Protein AF-A0A661RV70-F1 (afdb_monomer)

Radius of gyration: 11.76 Å; Cα contacts (8 Å, |Δi|>4): 34; chains: 1; bounding box: 26×28×25 Å

Structure (mmCIF, N/CA/C/O backbone):
data_AF-A0A661RV70-F1
#
_entry.id   AF-A0A661RV70-F1
#
loop_
_atom_site.group_PDB
_atom_site.id
_atom_site.type_symbol
_atom_site.label_atom_id
_atom_site.label_alt_id
_atom_site.label_comp_id
_atom_site.label_asym_id
_atom_site.label_entity_id
_atom_site.label_seq_id
_atom_site.pdbx_PDB_ins_code
_atom_site.Cartn_x
_atom_site.Cartn_y
_atom_site.Cartn_z
_atom_site.occupancy
_atom_site.B_iso_or_equiv
_atom_site.auth_seq_id
_atom_site.auth_comp_id
_atom_site.auth_asym_id
_atom_site.auth_atom_id
_atom_site.pdbx_PDB_model_num
ATOM 1 N N . PHE A 1 1 ? -7.934 5.729 0.778 1.00 93.81 1 PHE A N 1
ATOM 2 C CA . PHE A 1 1 ? -7.578 5.359 2.167 1.00 93.81 1 PHE A CA 1
ATOM 3 C C . PHE A 1 1 ? -8.594 5.852 3.187 1.00 93.81 1 PHE A C 1
ATOM 5 O O . PHE A 1 1 ? -9.209 4.987 3.779 1.00 93.81 1 PHE A O 1
ATOM 12 N N . LYS A 1 2 ? -8.810 7.167 3.384 1.00 96.75 2 LYS A N 1
ATOM 13 C CA . LYS A 1 2 ? -9.742 7.689 4.414 1.00 96.75 2 LYS A CA 1
ATOM 14 C C . LYS A 1 2 ? -11.129 7.031 4.389 1.00 96.75 2 LYS A C 1
ATOM 16 O O . LYS A 1 2 ? -11.503 6.412 5.370 1.00 96.75 2 LYS A O 1
ATOM 21 N N . GLN A 1 3 ? -11.795 7.058 3.234 1.00 97.81 3 GLN A N 1
ATOM 22 C CA . GLN A 1 3 ? -13.104 6.425 3.044 1.00 97.81 3 GLN A CA 1
ATOM 23 C C . GLN A 1 3 ? -13.113 4.943 3.466 1.00 97.81 3 GLN A C 1
ATOM 25 O O . GLN A 1 3 ? -13.912 4.545 4.297 1.00 97.81 3 GLN A O 1
ATOM 30 N N . ILE A 1 4 ? -12.158 4.141 2.983 1.00 96.88 4 ILE A N 1
ATOM 31 C CA . ILE A 1 4 ? -12.057 2.717 3.352 1.00 96.88 4 ILE A CA 1
ATOM 32 C C . ILE A 1 4 ? -11.813 2.5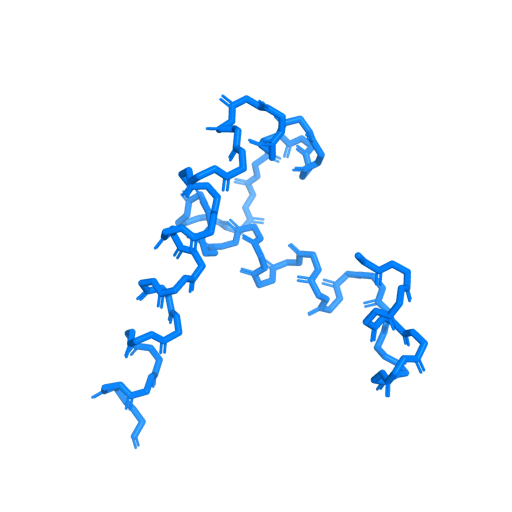30 4.856 1.00 96.88 4 ILE A C 1
ATOM 34 O O . ILE A 1 4 ? -12.326 1.588 5.449 1.00 96.88 4 ILE A O 1
ATOM 38 N N . MET A 1 5 ? -11.028 3.403 5.493 1.00 98.06 5 MET A N 1
ATOM 39 C CA . MET A 1 5 ? -10.821 3.346 6.945 1.00 98.06 5 MET A CA 1
ATOM 40 C C . MET A 1 5 ? -12.124 3.599 7.710 1.00 98.06 5 MET A C 1
ATOM 42 O O . MET A 1 5 ? -12.376 2.923 8.702 1.00 98.06 5 MET A O 1
ATOM 46 N N . GLU A 1 6 ? -12.940 4.548 7.253 1.00 98.00 6 GLU A N 1
ATOM 47 C CA . GLU A 1 6 ? -14.248 4.858 7.842 1.00 98.00 6 GLU A CA 1
ATOM 48 C C . GLU A 1 6 ? -15.241 3.707 7.633 1.00 98.00 6 GLU A C 1
ATOM 50 O O . GLU A 1 6 ? -15.887 3.280 8.584 1.00 98.00 6 GLU A O 1
ATOM 55 N N . GLU A 1 7 ? -15.301 3.147 6.422 1.00 98.12 7 GLU A N 1
ATOM 56 C CA . GLU A 1 7 ? -16.200 2.040 6.069 1.00 98.12 7 GLU A CA 1
ATOM 57 C C . GLU A 1 7 ? -15.859 0.732 6.798 1.00 98.12 7 GLU A C 1
ATOM 59 O O . GLU A 1 7 ? -16.750 -0.023 7.175 1.00 98.12 7 GLU A O 1
ATOM 64 N N . THR A 1 8 ? -14.570 0.446 7.005 1.00 97.25 8 THR A N 1
ATOM 65 C CA . THR A 1 8 ? -14.115 -0.839 7.572 1.00 97.25 8 THR A CA 1
ATOM 66 C C . THR A 1 8 ? -13.740 -0.771 9.052 1.00 97.25 8 THR A C 1
ATOM 68 O O . THR A 1 8 ? -13.514 -1.807 9.676 1.00 97.25 8 THR A O 1
ATOM 71 N N . GLY A 1 9 ? -13.579 0.430 9.616 1.00 97.88 9 GLY A N 1
ATOM 72 C CA . GLY A 1 9 ? -12.986 0.634 10.943 1.00 97.88 9 GLY A CA 1
ATOM 73 C C . GLY A 1 9 ? -11.493 0.274 11.032 1.00 97.88 9 GLY A C 1
ATOM 74 O O . GLY A 1 9 ? -10.898 0.341 12.113 1.00 97.88 9 GLY A O 1
ATOM 75 N N . LEU A 1 10 ? -10.851 -0.115 9.923 1.00 97.88 10 LEU A N 1
ATOM 76 C CA . LEU A 1 10 ? -9.443 -0.499 9.912 1.00 97.88 10 LEU A CA 1
ATOM 77 C C . LEU A 1 10 ? -8.530 0.727 9.950 1.00 97.88 10 LEU A C 1
ATOM 79 O O . LEU A 1 10 ? -8.704 1.711 9.232 1.00 97.88 10 LEU A O 1
ATOM 83 N N . LYS A 1 11 ? -7.466 0.636 10.753 1.00 97.94 11 LYS A N 1
ATOM 84 C CA . LYS A 1 11 ? -6.407 1.653 10.776 1.00 97.94 11 LYS A CA 1
ATOM 85 C C . LYS A 1 11 ? -5.598 1.619 9.479 1.00 97.94 11 LYS A C 1
ATOM 87 O O . LYS A 1 11 ? -5.375 0.553 8.908 1.0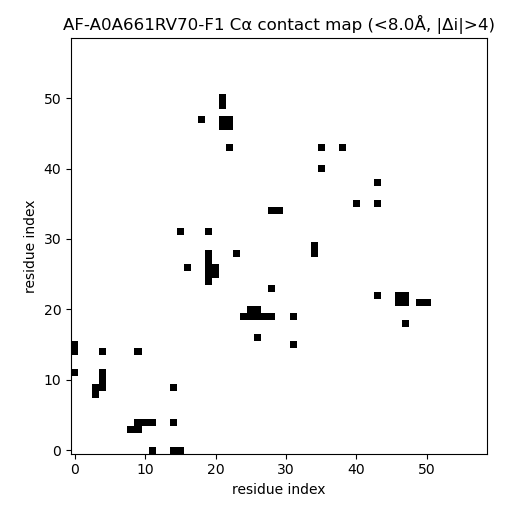0 97.94 11 LYS A O 1
ATOM 92 N N . PHE A 1 12 ? -5.048 2.773 9.094 1.00 97.44 12 PHE A N 1
ATOM 93 C CA . PHE A 1 12 ? -4.265 2.952 7.866 1.00 97.44 12 PHE A CA 1
ATOM 94 C C . PHE A 1 12 ? -3.251 1.831 7.604 1.00 97.44 12 PHE A C 1
ATOM 96 O O . PHE A 1 12 ? -3.235 1.285 6.509 1.00 97.44 12 PHE A O 1
ATOM 103 N N . GLY A 1 13 ? -2.455 1.431 8.602 1.00 96.12 13 GLY A N 1
ATOM 104 C CA . GLY A 1 13 ? -1.433 0.389 8.436 1.00 96.12 13 GLY A CA 1
ATOM 105 C C . GLY A 1 13 ? -1.982 -0.968 7.976 1.00 96.12 13 GLY A C 1
ATOM 106 O O . GLY A 1 13 ? -1.336 -1.639 7.176 1.00 96.12 13 GLY A O 1
ATOM 107 N N . LYS A 1 14 ? -3.198 -1.339 8.404 1.00 96.88 14 LYS A N 1
ATOM 108 C CA . LYS A 1 14 ? -3.857 -2.591 7.996 1.00 96.88 14 LYS A CA 1
ATOM 109 C C . LYS A 1 14 ? -4.312 -2.581 6.538 1.00 96.88 14 LYS A C 1
ATOM 111 O O . LYS A 1 14 ? -4.470 -3.647 5.967 1.00 96.88 14 LYS A O 1
ATOM 116 N N . ILE A 1 15 ? -4.479 -1.402 5.942 1.00 97.19 15 ILE A N 1
ATOM 117 C CA . ILE A 1 15 ? -4.851 -1.237 4.531 1.00 9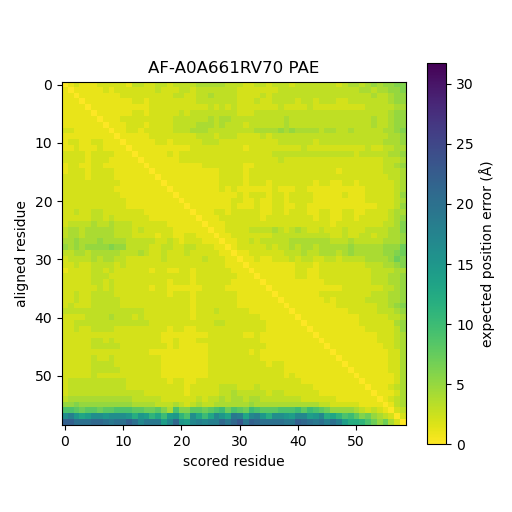7.19 15 ILE A CA 1
ATOM 118 C C . ILE A 1 15 ? -3.595 -0.973 3.687 1.00 97.19 15 ILE A C 1
ATOM 120 O O . ILE A 1 15 ? -3.403 -1.562 2.629 1.00 97.19 15 ILE A O 1
ATOM 124 N N . ALA A 1 16 ? -2.701 -0.108 4.165 1.00 96.62 16 ALA A N 1
ATOM 125 C CA . ALA A 1 16 ? -1.515 0.325 3.436 1.00 96.62 16 ALA A CA 1
ATOM 126 C C . ALA A 1 16 ? -0.488 -0.797 3.237 1.00 96.62 16 ALA A C 1
ATOM 128 O O . ALA A 1 16 ? 0.173 -0.829 2.202 1.00 96.62 16 ALA A O 1
ATOM 129 N N . GLN A 1 17 ? -0.344 -1.715 4.198 1.00 96.75 17 GLN A N 1
ATOM 130 C CA . GLN A 1 17 ? 0.625 -2.806 4.097 1.00 96.75 17 GLN A CA 1
ATOM 131 C C . GLN A 1 17 ? 0.227 -3.856 3.037 1.00 96.75 17 GLN A C 1
ATOM 133 O O . GLN A 1 17 ? 1.075 -4.159 2.199 1.00 96.75 17 GLN A O 1
ATOM 138 N N . PRO A 1 18 ? -1.030 -4.346 2.966 1.00 96.19 18 PRO A N 1
ATOM 139 C CA . PRO A 1 18 ? -1.478 -5.173 1.842 1.00 96.19 18 PRO A CA 1
ATOM 140 C C . PRO A 1 18 ? -1.365 -4.468 0.489 1.00 96.19 18 PRO A C 1
ATOM 142 O O . PRO A 1 18 ? -0.856 -5.058 -0.459 1.00 96.19 18 PRO A O 1
ATOM 145 N N . VAL A 1 19 ? -1.753 -3.186 0.404 1.00 97.38 19 VAL A N 1
ATOM 146 C CA . VAL A 1 19 ? -1.605 -2.406 -0.839 1.00 97.38 19 VAL A CA 1
ATOM 147 C C . VAL A 1 19 ? -0.137 -2.322 -1.259 1.00 97.38 19 VAL A C 1
ATOM 149 O O . VAL A 1 19 ? 0.158 -2.487 -2.438 1.00 97.38 19 VAL A O 1
ATOM 152 N N . ARG A 1 20 ? 0.797 -2.124 -0.316 1.00 97.88 20 ARG A N 1
ATOM 153 C CA . ARG A 1 20 ? 2.238 -2.147 -0.603 1.00 97.88 20 ARG A CA 1
ATOM 154 C C . ARG A 1 20 ? 2.646 -3.467 -1.243 1.00 97.88 20 ARG A C 1
ATOM 156 O O . ARG A 1 20 ? 3.218 -3.447 -2.323 1.00 97.88 20 ARG A O 1
ATOM 163 N N . VAL A 1 21 ? 2.321 -4.590 -0.607 1.00 97.62 21 VAL A N 1
ATOM 164 C CA . VAL A 1 21 ? 2.692 -5.915 -1.121 1.00 97.62 21 VAL A CA 1
ATOM 165 C C . VAL A 1 21 ? 2.089 -6.145 -2.505 1.00 97.62 21 VAL A C 1
ATOM 167 O O . VAL A 1 21 ? 2.803 -6.584 -3.399 1.00 97.62 21 VAL A O 1
ATOM 170 N N . ALA A 1 22 ? 0.827 -5.768 -2.717 1.00 98.06 22 ALA A N 1
ATOM 171 C CA . ALA A 1 22 ? 0.175 -5.891 -4.017 1.00 98.06 22 ALA A CA 1
ATOM 172 C C . ALA A 1 22 ? 0.912 -5.108 -5.117 1.00 98.06 22 ALA A C 1
ATOM 174 O O . ALA A 1 22 ? 1.104 -5.612 -6.221 1.00 98.06 22 ALA A O 1
ATOM 175 N N . ILE A 1 23 ? 1.370 -3.885 -4.823 1.00 97.75 23 ILE A N 1
ATOM 176 C CA . ILE A 1 23 ? 1.998 -3.031 -5.838 1.00 97.75 23 ILE A CA 1
ATOM 177 C C . ILE A 1 23 ? 3.519 -3.180 -5.931 1.00 97.75 23 ILE A C 1
ATOM 179 O O . ILE A 1 23 ? 4.071 -2.785 -6.954 1.00 97.75 23 ILE A O 1
ATOM 183 N N . THR A 1 24 ? 4.218 -3.707 -4.922 1.00 96.75 24 THR A N 1
ATOM 184 C CA . THR A 1 24 ? 5.692 -3.830 -4.927 1.00 96.75 24 THR A CA 1
ATOM 185 C C . THR A 1 24 ? 6.202 -5.264 -4.857 1.00 96.75 24 THR A C 1
ATOM 187 O O . THR A 1 24 ? 7.373 -5.487 -5.147 1.00 96.75 24 THR A O 1
ATOM 190 N N . GLY A 1 25 ? 5.368 -6.232 -4.470 1.00 95.94 25 GLY A N 1
ATOM 191 C CA . GLY A 1 25 ? 5.787 -7.606 -4.178 1.00 95.94 25 GLY A CA 1
ATOM 192 C C . GLY A 1 25 ? 6.614 -7.745 -2.894 1.00 95.94 25 GLY A C 1
ATOM 193 O O . GLY A 1 25 ? 7.153 -8.814 -2.625 1.00 95.94 25 GLY A O 1
ATOM 194 N N . THR A 1 26 ? 6.741 -6.681 -2.094 1.00 95.56 26 THR A N 1
ATOM 195 C CA . THR A 1 26 ? 7.587 -6.642 -0.892 1.00 95.56 26 THR A CA 1
ATOM 196 C C . THR A 1 26 ? 6.856 -5.985 0.276 1.00 95.56 26 THR A C 1
ATOM 198 O O . THR A 1 26 ? 5.967 -5.155 0.104 1.00 95.56 26 THR A O 1
ATOM 201 N N . THR A 1 27 ? 7.248 -6.313 1.507 1.00 95.06 27 THR A N 1
ATOM 202 C CA . THR A 1 27 ? 6.699 -5.674 2.719 1.00 95.06 27 THR A CA 1
ATOM 203 C C . THR A 1 27 ? 7.374 -4.335 3.047 1.00 95.06 27 THR A C 1
ATOM 205 O O . THR A 1 27 ? 6.806 -3.500 3.763 1.00 95.06 27 THR A O 1
ATOM 208 N N . VAL A 1 28 ? 8.565 -4.097 2.487 1.00 95.00 28 VAL A N 1
ATOM 209 C CA . VAL A 1 28 ? 9.376 -2.887 2.672 1.00 95.00 28 VAL A CA 1
ATOM 210 C C . VAL A 1 28 ? 9.614 -2.219 1.319 1.00 95.00 28 VAL A 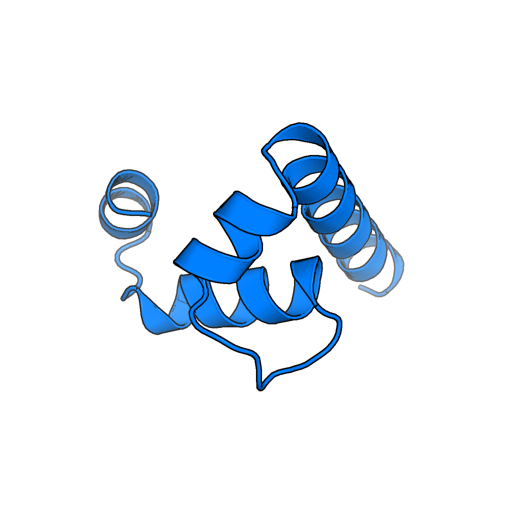C 1
ATOM 212 O O . VAL A 1 28 ? 10.029 -2.865 0.359 1.00 95.00 28 VAL A O 1
ATOM 215 N N . SER A 1 29 ? 9.330 -0.921 1.252 1.00 93.69 29 SER A N 1
ATOM 216 C CA . SER A 1 29 ? 9.470 -0.070 0.068 1.00 93.69 29 SER A CA 1
ATOM 217 C C . SER A 1 29 ? 9.684 1.387 0.512 1.00 93.69 29 SER A C 1
ATOM 219 O O . SER A 1 29 ? 9.442 1.687 1.689 1.00 93.69 29 SER A O 1
ATOM 221 N N . PRO A 1 30 ? 10.021 2.308 -0.412 1.00 94.56 30 PRO A N 1
ATOM 222 C CA . PRO A 1 30 ? 9.818 3.747 -0.216 1.00 94.56 30 PRO A CA 1
ATOM 223 C C . PRO A 1 30 ? 8.369 4.091 0.185 1.00 94.56 30 PRO A C 1
ATOM 225 O O . PRO A 1 30 ? 7.502 3.206 0.277 1.00 94.56 30 PRO A O 1
ATOM 228 N N . GLY A 1 31 ? 8.084 5.369 0.449 1.00 96.06 31 GLY A N 1
ATOM 229 C CA . GLY A 1 31 ? 6.781 5.814 0.939 1.00 96.06 31 GLY A CA 1
ATOM 230 C C . GLY A 1 31 ? 5.633 5.300 0.065 1.00 96.06 31 GLY A C 1
ATOM 231 O O . GLY A 1 31 ? 5.700 5.351 -1.160 1.00 96.06 31 GLY A O 1
ATOM 232 N N . ILE A 1 32 ? 4.551 4.793 0.673 1.00 95.75 32 ILE A N 1
ATOM 233 C CA . ILE A 1 32 ? 3.455 4.181 -0.103 1.00 95.75 32 ILE A CA 1
ATOM 234 C C . ILE A 1 32 ? 2.847 5.172 -1.104 1.00 95.75 32 ILE A C 1
ATOM 236 O O . ILE A 1 32 ? 2.542 4.801 -2.231 1.00 95.75 32 ILE A O 1
ATOM 240 N N . PHE A 1 33 ? 2.735 6.447 -0.727 1.00 96.56 33 PHE A N 1
ATOM 241 C CA . PHE A 1 33 ? 2.235 7.493 -1.617 1.00 96.56 33 PHE A CA 1
ATOM 242 C C . PHE A 1 33 ? 3.200 7.800 -2.767 1.00 96.56 33 PHE A C 1
ATOM 244 O O . PHE A 1 33 ? 2.742 8.016 -3.884 1.00 96.56 33 PHE A O 1
ATOM 251 N N . GLU A 1 34 ? 4.512 7.748 -2.530 1.00 97.19 34 GLU A N 1
ATOM 252 C CA . GLU A 1 34 ? 5.531 7.908 -3.577 1.00 97.19 34 GLU A CA 1
ATOM 253 C C . GLU A 1 34 ? 5.448 6.761 -4.584 1.00 97.19 34 GLU A C 1
ATOM 255 O O . GLU A 1 34 ? 5.451 6.994 -5.788 1.00 97.19 34 GLU A O 1
ATOM 260 N N . MET A 1 35 ? 5.282 5.526 -4.097 1.00 96.94 35 MET A N 1
ATOM 261 C CA . MET A 1 35 ? 5.106 4.353 -4.954 1.00 96.94 35 MET A CA 1
ATOM 262 C C . MET A 1 35 ? 3.845 4.455 -5.815 1.00 96.94 35 MET A C 1
ATOM 264 O O . MET A 1 35 ? 3.899 4.187 -7.014 1.00 96.94 35 MET A O 1
ATOM 268 N N . LEU A 1 36 ? 2.718 4.867 -5.225 1.00 97.38 36 LEU A N 1
ATOM 269 C CA . LEU A 1 36 ? 1.458 5.060 -5.948 1.00 97.38 36 LEU A CA 1
ATOM 270 C C . LEU A 1 36 ? 1.582 6.151 -7.023 1.00 97.38 36 LEU A C 1
ATOM 272 O O . LEU A 1 36 ? 1.096 5.972 -8.139 1.00 97.38 36 LEU A O 1
ATOM 276 N N . LEU A 1 37 ? 2.260 7.258 -6.707 1.00 97.62 37 LEU A N 1
ATOM 277 C CA . LEU A 1 37 ? 2.524 8.340 -7.657 1.00 97.62 37 LEU A CA 1
ATOM 278 C C . LEU A 1 37 ? 3.450 7.890 -8.794 1.00 97.62 37 LEU A C 1
ATOM 280 O O . LEU A 1 37 ? 3.150 8.154 -9.954 1.00 97.62 37 LEU A O 1
ATOM 284 N N . ALA A 1 38 ? 4.534 7.179 -8.477 1.00 97.44 38 ALA A 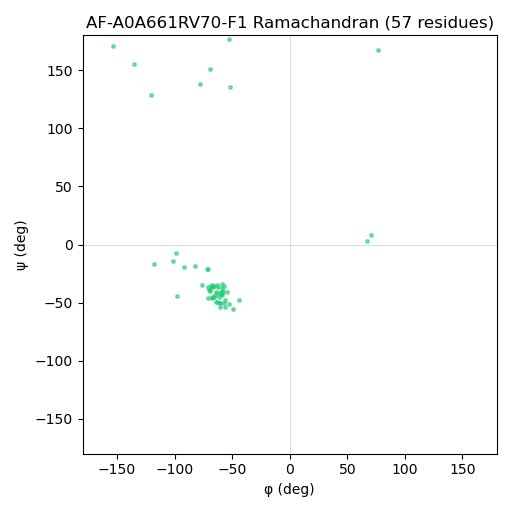N 1
ATOM 285 C CA . ALA A 1 38 ? 5.505 6.701 -9.460 1.00 97.44 38 ALA A CA 1
ATOM 286 C C . ALA A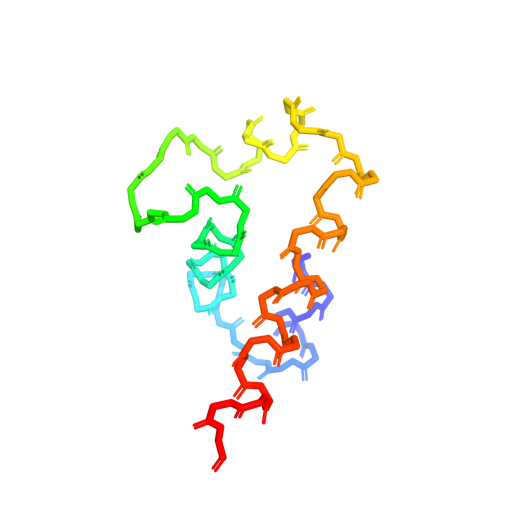 1 38 ? 4.915 5.653 -10.419 1.00 97.44 38 ALA A C 1
ATOM 288 O O . ALA A 1 38 ? 5.265 5.622 -11.598 1.00 97.44 38 ALA A O 1
ATOM 289 N N . LEU A 1 39 ? 4.020 4.788 -9.929 1.00 97.44 39 LEU A N 1
ATOM 290 C CA . LEU A 1 39 ? 3.333 3.796 -10.761 1.00 97.44 39 LEU A CA 1
ATOM 291 C C . LEU A 1 39 ? 2.216 4.409 -11.608 1.00 97.44 39 LEU A C 1
ATOM 293 O O . LEU A 1 39 ? 1.972 3.945 -12.724 1.00 97.44 3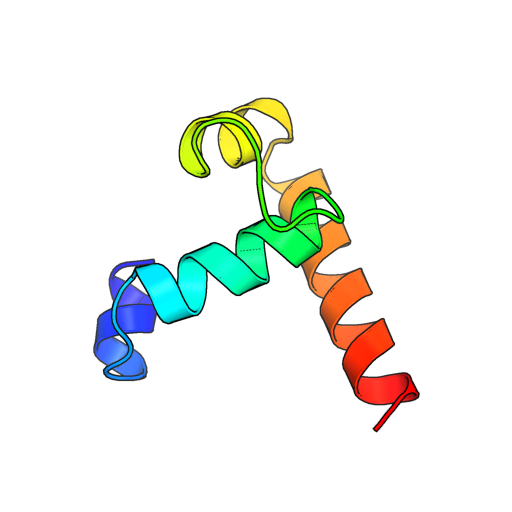9 LEU A O 1
ATOM 297 N N . GLY A 1 40 ? 1.530 5.420 -11.076 1.00 98.25 40 GLY A N 1
ATOM 298 C CA . GLY A 1 40 ? 0.308 5.955 -11.657 1.00 98.25 40 GLY A CA 1
ATOM 299 C C . GLY A 1 40 ? -0.910 5.061 -11.398 1.00 98.25 40 GLY A C 1
ATOM 300 O O . GLY A 1 40 ? -0.807 3.910 -10.959 1.00 98.25 40 GLY A O 1
ATOM 301 N N . LYS A 1 41 ? -2.099 5.613 -11.666 1.00 97.81 41 LYS A N 1
ATOM 302 C CA . LYS A 1 41 ? -3.388 4.980 -11.344 1.00 97.81 41 LYS A CA 1
ATOM 303 C C . LYS A 1 41 ? -3.578 3.634 -12.043 1.00 97.81 41 LYS A C 1
ATOM 305 O O . LYS A 1 41 ? -3.914 2.661 -11.381 1.00 97.81 41 LYS A O 1
ATOM 310 N N . GLU A 1 42 ? -3.357 3.579 -13.353 1.00 98.38 42 GLU A N 1
ATOM 311 C CA . GLU A 1 42 ? -3.648 2.391 -14.165 1.00 98.38 42 GLU A CA 1
ATOM 312 C C . GLU A 1 42 ? -2.837 1.171 -13.708 1.00 98.38 42 GLU A C 1
ATOM 314 O O . GLU A 1 42 ? -3.412 0.155 -13.323 1.00 98.38 42 GLU A O 1
ATOM 319 N N . LYS A 1 43 ? -1.506 1.302 -13.626 1.00 98.31 43 LYS A N 1
ATOM 320 C CA . LYS A 1 43 ? -0.628 0.221 -13.146 1.00 98.31 43 LYS A CA 1
ATOM 321 C C . LYS A 1 43 ? -0.902 -0.160 -11.695 1.00 98.31 43 LYS A C 1
ATOM 323 O O . LYS A 1 43 ? -0.765 -1.326 -11.338 1.00 98.31 43 LYS A O 1
ATOM 328 N N . THR A 1 44 ? -1.255 0.810 -10.851 1.00 98.31 44 THR A N 1
ATOM 329 C CA . THR A 1 44 ? -1.628 0.544 -9.456 1.00 98.31 44 THR A CA 1
ATOM 330 C C . THR A 1 44 ? -2.852 -0.365 -9.390 1.00 98.31 44 THR A C 1
ATOM 332 O O . THR A 1 44 ? -2.810 -1.376 -8.696 1.00 98.31 44 THR A O 1
ATOM 335 N N . VAL A 1 45 ? -3.917 -0.027 -10.123 1.00 98.38 45 VAL A N 1
ATOM 336 C CA . VAL A 1 45 ? -5.165 -0.803 -10.132 1.00 98.38 45 VAL A CA 1
ATOM 337 C C . VAL A 1 45 ? -4.920 -2.203 -10.692 1.00 98.38 45 VAL A C 1
ATOM 339 O O . VAL A 1 45 ? -5.211 -3.168 -9.996 1.00 98.38 45 VAL A O 1
ATOM 342 N N . GLN A 1 46 ? -4.253 -2.316 -11.846 1.00 98.62 46 GLN A N 1
ATOM 343 C CA . GLN A 1 46 ? -3.911 -3.610 -12.455 1.00 98.62 46 GLN A CA 1
ATOM 344 C C . GLN A 1 46 ? -3.134 -4.532 -11.499 1.00 98.62 46 GLN A C 1
ATOM 346 O O . GLN A 1 46 ? -3.369 -5.737 -11.451 1.00 98.62 46 GLN A O 1
ATOM 351 N N . ARG A 1 47 ? -2.185 -3.985 -10.724 1.00 98.44 47 ARG A N 1
ATOM 352 C CA . ARG A 1 47 ? -1.420 -4.772 -9.741 1.00 98.44 47 ARG A CA 1
ATOM 353 C C . ARG A 1 47 ? -2.273 -5.221 -8.556 1.00 98.44 47 ARG A C 1
ATOM 355 O O . ARG A 1 47 ? -2.080 -6.332 -8.074 1.00 98.44 47 ARG A O 1
ATOM 362 N N . ILE A 1 48 ? -3.189 -4.373 -8.090 1.00 98.19 48 ILE A N 1
ATOM 363 C CA . ILE A 1 48 ? -4.111 -4.720 -7.001 1.00 98.19 48 ILE A CA 1
ATOM 364 C C . ILE A 1 48 ? -5.089 -5.806 -7.455 1.00 98.19 48 ILE A C 1
ATOM 366 O O . ILE A 1 48 ? -5.252 -6.780 -6.730 1.00 98.19 48 ILE A O 1
ATOM 370 N N . GLU A 1 49 ? -5.679 -5.679 -8.644 1.00 98.25 49 GLU A N 1
ATOM 371 C CA . GLU A 1 49 ? -6.569 -6.693 -9.231 1.00 98.25 49 GLU A CA 1
ATOM 372 C C . GLU A 1 49 ? -5.857 -8.041 -9.339 1.00 98.25 49 GLU A C 1
ATOM 374 O O . GLU A 1 49 ? -6.312 -9.021 -8.761 1.00 98.25 49 GLU A O 1
ATOM 379 N N . LYS A 1 50 ? -4.649 -8.063 -9.914 1.00 98.12 50 LYS A N 1
ATOM 380 C CA . LYS A 1 50 ? -3.840 -9.287 -9.995 1.00 98.12 50 LYS A CA 1
ATOM 381 C C . LYS A 1 50 ? -3.558 -9.920 -8.626 1.00 98.12 50 LYS A C 1
ATOM 383 O O . LYS A 1 50 ? -3.465 -11.140 -8.516 1.00 98.12 50 LYS A O 1
ATOM 388 N N . ALA A 1 51 ? -3.361 -9.108 -7.587 1.00 97.81 51 ALA A N 1
ATOM 389 C CA . ALA A 1 51 ? -3.157 -9.616 -6.234 1.00 97.81 51 ALA A CA 1
ATOM 390 C C . ALA A 1 51 ? -4.447 -10.206 -5.642 1.00 97.81 51 ALA A C 1
ATOM 392 O O . ALA A 1 51 ? -4.372 -11.200 -4.926 1.00 97.81 51 ALA A O 1
ATOM 393 N N . ILE A 1 52 ? -5.609 -9.617 -5.941 1.00 97.38 52 ILE A N 1
ATOM 394 C CA . ILE A 1 52 ? -6.919 -10.151 -5.547 1.00 97.38 52 ILE A CA 1
ATOM 395 C C . ILE A 1 52 ? -7.163 -11.495 -6.237 1.00 97.38 52 ILE A C 1
ATOM 397 O O . ILE A 1 52 ? -7.455 -12.459 -5.535 1.00 97.38 52 ILE A O 1
ATOM 401 N N . ASP A 1 53 ? -6.956 -11.573 -7.555 1.00 97.75 53 ASP A N 1
ATOM 402 C CA . ASP A 1 53 ? -7.110 -12.807 -8.337 1.00 97.75 53 ASP A CA 1
ATOM 403 C C . ASP A 1 53 ? -6.227 -13.923 -7.764 1.00 97.75 53 ASP A C 1
ATOM 405 O O . ASP A 1 53 ? -6.704 -15.007 -7.449 1.00 97.75 53 ASP A O 1
ATOM 409 N N . PHE A 1 54 ? -4.949 -13.625 -7.496 1.00 96.19 54 PHE A N 1
ATOM 410 C CA . PHE A 1 54 ? -4.025 -14.585 -6.888 1.00 96.19 54 PHE A CA 1
ATOM 411 C C . PHE A 1 54 ? -4.504 -15.107 -5.523 1.00 96.19 54 PHE A C 1
ATOM 413 O O . PHE A 1 54 ? -4.346 -16.290 -5.223 1.00 96.19 54 PHE A O 1
ATOM 420 N N . ILE A 1 55 ? -5.073 -14.237 -4.679 1.00 95.62 55 ILE A N 1
ATOM 421 C CA . ILE A 1 55 ? -5.598 -14.628 -3.362 1.00 95.62 55 ILE A CA 1
ATOM 422 C C . ILE A 1 55 ? -6.842 -15.505 -3.515 1.00 95.62 55 ILE A C 1
ATOM 424 O O . ILE A 1 55 ? -6.986 -16.464 -2.765 1.00 95.62 55 ILE A O 1
ATOM 428 N N . GLN A 1 56 ? -7.722 -15.181 -4.462 1.00 94.56 56 GLN A N 1
ATOM 429 C CA . GLN A 1 56 ? -8.951 -15.932 -4.713 1.00 94.56 56 GLN A CA 1
ATOM 430 C C . GLN A 1 56 ? -8.674 -17.306 -5.326 1.00 94.56 56 GLN A C 1
ATOM 432 O O . GLN A 1 56 ? -9.302 -18.273 -4.918 1.00 94.56 56 GLN A O 1
ATOM 437 N N . ASP A 1 57 ? -7.702 -17.407 -6.233 1.00 92.81 57 ASP A N 1
ATOM 438 C CA . ASP A 1 57 ? -7.312 -18.671 -6.868 1.00 92.81 57 ASP A CA 1
ATOM 439 C C . ASP A 1 57 ? -6.559 -19.618 -5.916 1.00 92.81 57 ASP A C 1
ATOM 441 O O . ASP A 1 57 ? -6.480 -20.822 -6.160 1.00 92.81 57 ASP A O 1
ATOM 445 N N . THR A 1 58 ? -5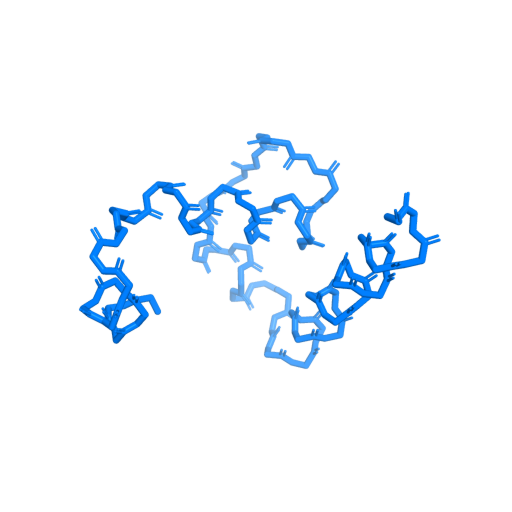.968 -19.081 -4.843 1.00 77.62 58 THR A N 1
ATOM 446 C CA . THR A 1 58 ? -5.186 -19.854 -3.859 1.00 77.62 58 THR A CA 1
ATOM 447 C C . THR A 1 58 ? -5.997 -20.211 -2.598 1.00 77.62 58 THR A C 1
ATOM 449 O O . THR A 1 58 ? -5.494 -20.950 -1.750 1.00 77.62 58 THR A O 1
ATOM 452 N N . ALA A 1 59 ? -7.222 -19.691 -2.451 1.00 55.81 59 ALA A N 1
ATOM 453 C CA . ALA A 1 59 ? -8.118 -19.927 -1.310 1.00 55.81 59 ALA A CA 1
ATOM 454 C C . ALA A 1 59 ? -9.089 -21.090 -1.561 1.00 55.81 59 ALA A C 1
ATOM 456 O O . ALA A 1 59 ? -9.352 -21.831 -0.586 1.00 55.81 59 ALA A O 1
#

pLDDT: mean 95.96, std 5.98, range [55.81, 98.62]

Foldseek 3Di:
DVVVCVVPVDDPCVVQQLLCCLQPVDSDDPDSVVSCVVCDDPSSVVSNVVVVVVVVVVD

Sequence (59 aa):
FKQIMEETGLKFGKIAQPVRVAITGTTVSPGIFEMLLALGKEKTVQRIEKAIDFIQDTA

Secondary structure (DSSP, 8-state):
-HHHHHHH---HHHHHHHHHHHHHSSS--S-HHHHHHHHHHHHHHHHHHHHHHHHHHH-

Solvent-accessible surface area (backbone atoms only — not com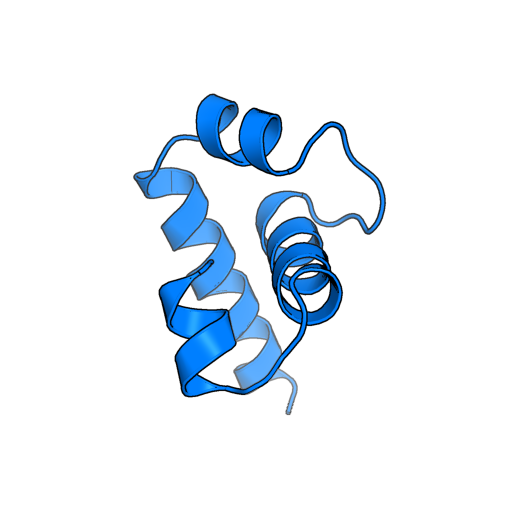parable to full-atom values): 3527 Å² total; per-residue (Å²): 108,70,67,58,28,68,77,66,70,48,57,66,68,76,54,52,49,58,52,39,29,37,65,68,76,36,94,74,76,76,58,69,67,56,53,47,63,74,56,31,70,68,56,41,50,56,30,41,52,53,43,51,52,54,53,62,78,73,106

Nearest PDB structures (foldseek):
  7k86-assembly1_A  TM=8.963E-01  e=8.582E-02  Stenotrophomonas maltophilia K279a
  4gri-assembly1_A  TM=8.547E-01  e=6.313E-02  Borreliella burgdorferi B31
  6b1z-assembly1_A  TM=9.205E-01  e=1.241E-01  Elizabethkingia anophelis
  2o5r-assembly1_A  TM=9.065E-01  e=3.985E-01  Thermotoga maritima

Mean predicted aligned error: 2.61 Å